Protein AF-A0A392PVP1-F1 (afdb_monomer_lite)

pLDDT: mean 90.66, std 8.95, range [46.28, 98.56]

Radius of gyration: 42.29 Å; chains: 1; bounding box: 82×44×113 Å

Secondary structure (DSSP, 8-state):
-HHHHHHHHHHHHHHHHHHHHHHHHHHHHHHHHHHHHHHHHHHHHHHHHHHHHHHHHHHHHHHHHHHH-TT-SSTT--HHHHHHHHHHHHHHHHHHHHHHHHHHHHHHHHH-TT---TT--TT-EEETTEEEPPP-----

Structure (mmCIF, N/CA/C/O backbone):
data_AF-A0A392PVP1-F1
#
_entry.id   AF-A0A392PVP1-F1
#
loop_
_atom_site.group_PDB
_atom_site.id
_atom_site.type_symbol
_atom_site.label_atom_id
_atom_site.label_alt_id
_atom_site.label_comp_id
_atom_site.label_asym_id
_atom_site.label_entity_id
_atom_site.label_seq_id
_atom_site.pdbx_PDB_ins_code
_atom_site.Cartn_x
_atom_site.Cartn_y
_atom_site.Cartn_z
_atom_site.occupancy
_atom_site.B_iso_or_equiv
_atom_site.auth_seq_id
_atom_site.auth_comp_id
_atom_site.auth_asym_id
_atom_site.auth_atom_id
_atom_site.pdbx_PDB_model_num
ATOM 1 N N . PHE A 1 1 ? 42.008 -24.833 -67.824 1.00 65.56 1 PHE A N 1
ATOM 2 C CA . PHE A 1 1 ? 41.035 -23.789 -68.212 1.00 65.56 1 PHE A CA 1
ATOM 3 C C . PHE A 1 1 ? 39.834 -23.781 -67.264 1.00 65.56 1 PHE A C 1
ATOM 5 O O . PHE A 1 1 ? 39.477 -22.713 -66.784 1.00 65.56 1 PHE A O 1
ATOM 12 N N . ASP A 1 2 ? 39.279 -24.946 -66.905 1.00 81.00 2 ASP A N 1
ATOM 13 C CA . ASP A 1 2 ? 38.103 -25.048 -66.016 1.00 81.00 2 ASP A CA 1
ATOM 14 C C . ASP A 1 2 ? 38.315 -24.521 -64.586 1.00 81.00 2 ASP A C 1
ATOM 16 O O . ASP A 1 2 ? 37.428 -23.877 -64.032 1.00 81.00 2 ASP A O 1
ATOM 20 N N . ASP A 1 3 ? 39.510 -24.701 -64.015 1.00 85.19 3 ASP A N 1
ATOM 21 C CA . ASP A 1 3 ? 39.847 -24.211 -62.668 1.00 85.19 3 ASP A CA 1
ATOM 22 C C . ASP A 1 3 ? 39.744 -22.675 -62.545 1.00 85.19 3 ASP A C 1
ATOM 24 O O . ASP A 1 3 ? 39.123 -22.138 -61.627 1.00 85.19 3 ASP A O 1
ATOM 28 N N . TYR A 1 4 ? 40.249 -21.950 -63.549 1.00 87.12 4 TYR A N 1
ATOM 29 C CA . TYR A 1 4 ? 40.176 -20.487 -63.593 1.00 87.12 4 TYR A CA 1
ATOM 30 C C . TYR A 1 4 ? 38.728 -19.984 -63.694 1.00 87.12 4 TYR A C 1
ATOM 32 O O . TYR A 1 4 ? 38.349 -19.016 -63.035 1.00 87.12 4 TYR A O 1
ATOM 40 N N . LYS A 1 5 ? 37.892 -20.676 -64.477 1.00 88.56 5 LYS A N 1
ATOM 41 C CA . LYS A 1 5 ? 36.470 -20.351 -64.643 1.00 88.56 5 LYS A CA 1
ATOM 42 C C . LYS A 1 5 ? 35.684 -20.563 -63.345 1.00 88.56 5 LYS A C 1
ATOM 44 O O . LYS A 1 5 ? 34.867 -19.715 -62.987 1.00 88.56 5 LYS A O 1
ATOM 49 N N . ASN A 1 6 ? 35.970 -21.643 -62.616 1.00 91.69 6 ASN A N 1
ATOM 50 C CA . ASN A 1 6 ? 35.357 -21.923 -61.315 1.00 91.69 6 ASN A CA 1
ATOM 51 C C . ASN A 1 6 ? 35.779 -20.903 -60.251 1.00 91.69 6 ASN A C 1
ATOM 53 O O . ASN A 1 6 ? 34.930 -20.394 -59.518 1.00 91.69 6 ASN A O 1
ATOM 57 N N . LYS A 1 7 ? 37.066 -20.535 -60.207 1.00 92.81 7 LYS A N 1
ATOM 58 C CA . LYS A 1 7 ? 37.573 -19.498 -59.296 1.00 92.81 7 LYS A CA 1
ATOM 59 C C . LYS A 1 7 ? 36.927 -18.136 -59.559 1.00 92.81 7 LYS A C 1
ATOM 61 O O . LYS A 1 7 ? 36.518 -17.466 -58.614 1.00 92.81 7 LYS A O 1
ATOM 66 N N . TYR A 1 8 ? 36.784 -17.748 -60.826 1.00 93.31 8 TYR A N 1
ATOM 67 C CA . TYR A 1 8 ? 36.116 -16.502 -61.205 1.00 93.31 8 TYR A CA 1
ATOM 68 C C . TYR A 1 8 ? 34.622 -16.501 -60.834 1.00 93.31 8 TYR A C 1
ATOM 70 O O . TYR A 1 8 ? 34.117 -15.514 -60.300 1.00 93.31 8 TYR A O 1
ATOM 78 N N . ALA A 1 9 ? 33.914 -17.615 -61.051 1.00 94.25 9 ALA A N 1
ATOM 79 C CA . ALA A 1 9 ? 32.511 -17.749 -60.653 1.00 94.25 9 ALA A CA 1
ATOM 80 C C . ALA A 1 9 ? 32.326 -17.624 -59.130 1.00 94.25 9 ALA A C 1
ATOM 82 O O . ALA A 1 9 ? 31.405 -16.944 -58.674 1.00 94.25 9 ALA A O 1
ATOM 83 N N . LEU A 1 10 ? 33.229 -18.225 -58.347 1.00 96.00 10 LEU A N 1
ATOM 84 C CA . LEU A 1 10 ? 33.225 -18.118 -56.889 1.00 96.00 10 LEU A CA 1
ATOM 85 C C . LEU A 1 10 ? 33.488 -16.680 -56.419 1.00 96.00 10 LEU A C 1
ATOM 87 O O . LEU A 1 10 ? 32.779 -16.188 -55.547 1.00 96.00 10 LEU A O 1
ATOM 91 N N . GLN A 1 11 ? 34.461 -15.992 -57.026 1.00 95.94 11 GLN A N 1
ATOM 92 C CA . GLN A 1 11 ? 34.749 -14.584 -56.733 1.00 95.94 11 GLN A CA 1
ATOM 93 C C . GLN A 1 11 ? 33.546 -13.685 -57.021 1.00 95.94 11 GLN A C 1
ATOM 95 O O . GLN A 1 11 ? 33.187 -12.860 -56.186 1.00 95.94 11 GLN A O 1
ATOM 100 N N . LYS A 1 12 ? 32.887 -13.872 -58.171 1.00 96.94 12 LYS A N 1
ATOM 101 C CA . LYS A 1 12 ? 31.702 -13.090 -58.535 1.00 96.94 12 LYS A CA 1
ATOM 102 C C . LYS A 1 12 ? 30.559 -13.297 -57.540 1.00 96.94 12 LYS A C 1
ATOM 104 O O . LYS A 1 12 ? 29.951 -12.321 -57.119 1.00 96.94 12 LYS A O 1
ATOM 109 N N . LYS A 1 13 ? 30.304 -14.547 -57.135 1.00 96.88 13 LYS A N 1
ATOM 110 C CA . LYS A 1 13 ? 29.292 -14.861 -56.118 1.00 96.88 13 LYS A CA 1
ATOM 111 C C . LYS A 1 13 ? 29.610 -14.186 -54.781 1.00 96.88 13 LYS A C 1
ATOM 113 O O . LYS A 1 13 ? 28.731 -13.560 -54.206 1.00 96.88 13 LYS A O 1
ATOM 118 N N . LEU A 1 14 ? 30.864 -14.266 -54.328 1.00 97.25 14 LEU A N 1
ATOM 119 C CA . LEU A 1 14 ? 31.293 -13.651 -53.072 1.00 97.25 14 LEU A CA 1
ATOM 120 C C . LEU A 1 14 ? 31.101 -12.128 -53.077 1.00 97.25 14 LEU A C 1
ATOM 122 O O . LEU A 1 14 ? 30.657 -11.580 -52.077 1.00 97.25 14 LEU A O 1
ATOM 126 N N . ILE A 1 15 ? 31.404 -11.457 -54.192 1.00 97.19 15 ILE A N 1
ATOM 127 C CA . ILE A 1 15 ? 31.197 -10.008 -54.332 1.00 97.19 15 ILE A CA 1
ATOM 128 C C . ILE A 1 15 ? 29.707 -9.663 -54.224 1.00 97.19 15 ILE A C 1
ATOM 130 O O . ILE A 1 15 ? 29.346 -8.795 -53.439 1.00 97.19 15 ILE A O 1
ATOM 134 N N . THR A 1 16 ? 28.834 -10.374 -54.941 1.00 97.19 16 THR A N 1
ATOM 135 C CA . THR A 1 16 ? 27.382 -10.124 -54.881 1.00 97.19 16 THR A CA 1
ATOM 136 C C . THR A 1 16 ? 26.798 -10.408 -53.494 1.00 97.19 16 THR A C 1
ATOM 138 O O . THR A 1 16 ? 25.937 -9.666 -53.016 1.00 97.19 16 THR A O 1
ATOM 141 N N . ASP A 1 17 ? 27.269 -11.465 -52.828 1.00 97.44 17 ASP A N 1
ATOM 142 C CA . ASP A 1 17 ? 26.868 -11.779 -51.457 1.00 97.44 17 ASP A CA 1
ATOM 143 C C . ASP A 1 17 ? 27.326 -10.663 -50.499 1.00 97.44 17 ASP A C 1
ATOM 145 O O . ASP A 1 17 ? 26.523 -10.202 -49.689 1.00 97.44 17 ASP A O 1
ATOM 149 N N . LEU A 1 18 ? 28.564 -10.163 -50.639 1.00 97.88 18 LEU A N 1
ATOM 150 C CA . LEU A 1 18 ? 29.087 -9.037 -49.853 1.00 97.88 18 LEU A CA 1
ATOM 151 C C . LEU A 1 18 ? 28.248 -7.768 -50.040 1.00 97.88 18 LEU A C 1
ATOM 153 O O . LEU A 1 18 ? 27.758 -7.233 -49.048 1.00 97.88 18 LEU A O 1
ATOM 157 N N . GLU A 1 19 ? 27.987 -7.351 -51.280 1.00 97.38 19 GLU A N 1
ATOM 158 C CA . GLU A 1 19 ? 27.137 -6.189 -51.596 1.00 97.38 19 GLU A CA 1
ATOM 159 C C . GLU A 1 19 ? 25.729 -6.329 -50.977 1.00 97.38 19 GLU A C 1
ATOM 161 O O . GLU A 1 19 ? 25.160 -5.389 -50.412 1.00 97.38 19 GLU A O 1
ATOM 166 N N . THR A 1 20 ? 25.166 -7.541 -51.014 1.00 97.62 20 THR A N 1
ATOM 167 C CA . THR A 1 20 ? 23.863 -7.840 -50.400 1.00 97.62 20 THR A CA 1
ATOM 168 C C . THR A 1 20 ? 23.919 -7.781 -48.870 1.00 97.62 20 THR A C 1
ATOM 170 O O . THR A 1 20 ? 22.957 -7.367 -48.222 1.00 97.62 20 THR A O 1
ATOM 173 N N . THR A 1 21 ? 25.020 -8.213 -48.251 1.00 96.38 21 THR A N 1
ATOM 174 C CA . THR A 1 21 ? 25.180 -8.097 -46.795 1.00 96.38 21 THR A CA 1
ATOM 175 C C . THR A 1 21 ? 25.433 -6.662 -46.343 1.00 96.38 21 THR A C 1
ATOM 177 O O . THR A 1 21 ? 24.902 -6.269 -45.307 1.00 96.38 21 THR A O 1
ATOM 180 N N . GLU A 1 22 ? 26.169 -5.865 -47.119 1.00 97.56 22 GLU A N 1
ATOM 181 C CA . GLU A 1 22 ? 26.437 -4.453 -46.823 1.00 97.56 22 GLU A CA 1
ATOM 182 C C . GLU A 1 22 ? 25.152 -3.618 -46.854 1.00 97.56 22 GLU A C 1
ATOM 184 O O . GLU A 1 22 ? 24.909 -2.820 -45.950 1.00 97.56 22 GLU A O 1
ATOM 189 N N . THR A 1 23 ? 24.282 -3.855 -47.840 1.00 97.81 23 THR A N 1
ATOM 190 C CA . THR A 1 23 ? 22.968 -3.191 -47.921 1.00 97.81 23 THR A CA 1
ATOM 191 C C . THR A 1 23 ? 22.073 -3.541 -46.730 1.00 97.81 23 THR A C 1
ATOM 193 O O . THR A 1 23 ? 21.557 -2.643 -46.068 1.00 97.81 23 THR A O 1
ATOM 196 N N . LYS A 1 24 ? 21.966 -4.826 -46.368 1.00 97.94 24 LYS A N 1
ATOM 197 C CA . LYS A 1 24 ? 21.217 -5.254 -45.170 1.00 97.94 24 LYS A CA 1
ATOM 198 C C . LYS A 1 24 ? 21.792 -4.679 -43.876 1.00 97.94 24 LYS A C 1
ATOM 200 O O . LYS A 1 24 ? 21.038 -4.356 -42.962 1.00 97.94 24 LYS A O 1
ATOM 205 N N . LEU A 1 25 ? 23.117 -4.564 -43.779 1.00 98.12 25 LEU A N 1
ATOM 206 C CA . LEU A 1 25 ? 23.769 -3.974 -42.613 1.00 98.12 25 LEU A CA 1
ATOM 207 C C . LEU A 1 25 ? 23.410 -2.490 -42.474 1.00 98.12 25 LEU A C 1
ATOM 209 O O . LEU A 1 25 ? 23.137 -2.043 -41.362 1.00 98.12 25 LEU A O 1
ATOM 213 N N . ALA A 1 26 ? 23.362 -1.747 -43.582 1.00 98.06 26 ALA A N 1
ATOM 214 C CA . ALA A 1 26 ? 22.949 -0.346 -43.577 1.00 98.06 26 ALA A CA 1
ATOM 215 C C . ALA A 1 26 ? 21.502 -0.169 -43.080 1.00 98.06 26 ALA A C 1
ATOM 217 O O . ALA A 1 26 ? 21.246 0.712 -42.255 1.00 98.06 26 ALA A O 1
ATOM 218 N N . ASP A 1 27 ? 20.582 -1.038 -43.509 1.00 98.00 27 ASP A N 1
ATOM 219 C CA . ASP A 1 27 ? 19.186 -1.017 -43.054 1.00 98.00 27 ASP A CA 1
ATOM 220 C C . ASP A 1 27 ? 19.076 -1.298 -41.546 1.00 98.00 27 ASP A C 1
ATOM 222 O O . ASP A 1 27 ? 18.462 -0.526 -40.809 1.00 98.00 27 ASP A O 1
ATOM 226 N N . VAL A 1 28 ? 19.751 -2.343 -41.051 1.00 98.31 28 VAL A N 1
ATOM 227 C CA . VAL A 1 28 ? 19.745 -2.694 -39.617 1.00 98.31 28 VAL A CA 1
ATOM 228 C C . VAL A 1 28 ? 20.362 -1.588 -38.755 1.00 98.31 28 VAL A C 1
ATOM 230 O O . VAL A 1 28 ? 19.883 -1.322 -37.652 1.00 98.31 28 VAL A O 1
ATOM 233 N N . VAL A 1 29 ? 21.414 -0.919 -39.238 1.00 98.31 29 VAL A N 1
ATOM 234 C CA . VAL A 1 29 ? 22.024 0.224 -38.538 1.00 98.31 29 VAL A CA 1
ATOM 235 C C . VAL A 1 29 ? 21.032 1.381 -38.421 1.00 98.31 29 VAL A C 1
ATOM 237 O O . VAL A 1 29 ? 20.892 1.950 -37.338 1.00 98.31 29 VAL A O 1
ATOM 240 N N . LYS A 1 30 ? 20.299 1.686 -39.494 1.00 98.06 30 LYS A N 1
ATOM 241 C CA . LYS A 1 30 ? 19.278 2.738 -39.491 1.00 98.06 30 LYS A CA 1
ATOM 242 C C . LYS A 1 30 ? 18.141 2.431 -38.513 1.00 98.06 30 LYS A C 1
ATOM 244 O O . LYS A 1 30 ? 17.739 3.311 -37.752 1.00 98.06 30 LYS A O 1
ATOM 249 N N . ASP A 1 31 ? 17.659 1.191 -38.496 1.00 98.06 31 ASP A N 1
ATOM 250 C CA . ASP A 1 31 ? 16.594 0.762 -37.583 1.00 98.06 31 ASP A CA 1
ATOM 251 C C . ASP A 1 31 ? 17.049 0.796 -36.120 1.00 98.06 31 ASP A C 1
ATOM 253 O O . ASP A 1 31 ? 16.318 1.275 -35.248 1.00 98.06 31 ASP A O 1
ATOM 257 N N . ARG A 1 32 ? 18.283 0.355 -35.840 1.00 98.25 32 ARG A N 1
ATOM 258 C CA . ARG A 1 32 ? 18.893 0.455 -34.507 1.00 98.25 32 ARG A CA 1
ATOM 259 C C . ARG A 1 32 ? 18.940 1.905 -34.030 1.00 98.25 32 ARG A C 1
ATOM 261 O O . ARG A 1 32 ? 18.591 2.175 -32.883 1.00 98.25 32 ARG A O 1
ATOM 268 N N . ASP A 1 33 ? 19.365 2.826 -34.889 1.00 98.44 33 ASP A N 1
ATOM 269 C CA . ASP A 1 33 ? 19.495 4.238 -34.524 1.00 98.44 33 ASP A CA 1
ATOM 270 C C . ASP A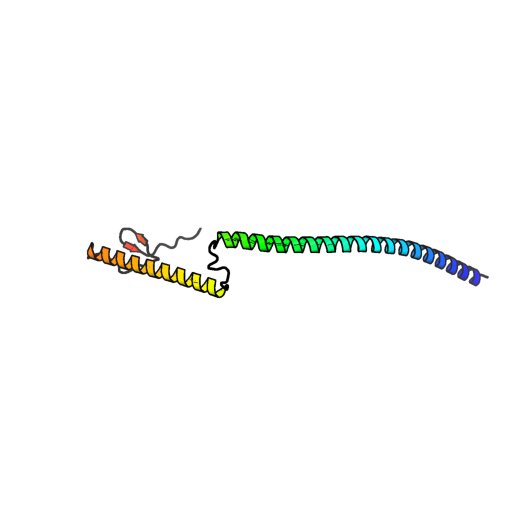 1 33 ? 18.121 4.879 -34.266 1.00 98.44 33 ASP A C 1
ATOM 272 O O . ASP A 1 33 ? 17.959 5.611 -33.289 1.00 98.44 33 ASP A O 1
ATOM 276 N N . ALA A 1 34 ? 17.101 4.530 -35.058 1.00 98.25 34 ALA A N 1
ATOM 277 C CA . ALA A 1 34 ? 15.721 4.952 -34.811 1.00 98.25 34 ALA A CA 1
ATOM 278 C C . ALA A 1 34 ? 15.162 4.398 -33.485 1.00 98.25 34 ALA A C 1
ATOM 280 O O . ALA A 1 34 ? 14.514 5.125 -32.727 1.00 98.25 34 ALA A O 1
ATOM 281 N N . LEU A 1 35 ? 15.436 3.127 -33.168 1.00 98.56 35 LEU A N 1
ATOM 282 C CA . LEU A 1 35 ? 15.030 2.518 -31.899 1.00 98.56 35 LEU A CA 1
ATOM 283 C C . LEU A 1 35 ? 15.731 3.160 -30.701 1.00 98.56 35 LEU A C 1
ATOM 285 O O . LEU A 1 35 ? 15.080 3.397 -29.686 1.00 98.56 35 LEU A O 1
ATOM 289 N N . LEU A 1 36 ? 17.018 3.493 -30.817 1.00 98.38 36 LEU A N 1
ATOM 290 C CA . LEU A 1 36 ? 17.759 4.178 -29.756 1.00 98.38 36 LEU A CA 1
ATOM 291 C C . LEU A 1 36 ? 17.155 5.542 -29.411 1.00 98.38 36 LEU A C 1
ATOM 293 O O . LEU A 1 36 ? 17.092 5.893 -28.234 1.00 98.38 36 LEU A O 1
ATOM 297 N N . VAL A 1 37 ? 16.682 6.296 -30.407 1.00 98.44 37 VAL A N 1
ATOM 298 C CA . VAL A 1 37 ? 15.965 7.559 -30.163 1.00 98.44 37 VAL A CA 1
ATOM 299 C C . VAL A 1 37 ? 14.675 7.299 -29.384 1.00 98.44 37 VAL A C 1
ATOM 301 O O . VAL A 1 37 ? 14.441 7.927 -28.356 1.00 98.44 37 VAL A O 1
ATOM 304 N N . ARG A 1 38 ? 13.875 6.315 -29.811 1.00 98.25 38 ARG A N 1
ATOM 305 C CA . ARG A 1 38 ? 12.607 5.984 -29.147 1.00 98.25 38 ARG A CA 1
ATOM 306 C C . ARG A 1 38 ? 12.794 5.483 -27.714 1.00 98.25 38 ARG A C 1
ATOM 308 O O . ARG A 1 38 ? 11.967 5.788 -26.861 1.00 98.25 38 ARG A O 1
ATOM 315 N N . VAL A 1 39 ? 13.852 4.716 -27.447 1.00 98.38 39 VAL A N 1
ATOM 316 C CA . VAL A 1 39 ? 14.188 4.261 -26.089 1.00 98.38 39 VAL A CA 1
ATOM 317 C C . VAL A 1 39 ? 14.458 5.461 -25.186 1.00 98.38 39 VAL A C 1
ATOM 319 O O . VAL A 1 39 ? 13.834 5.552 -24.136 1.00 98.38 39 VAL A O 1
ATOM 322 N N . LYS A 1 40 ? 15.270 6.428 -25.630 1.00 98.06 40 LYS A N 1
ATOM 323 C CA . LYS A 1 40 ? 15.543 7.648 -24.854 1.00 98.06 40 LYS A CA 1
ATOM 324 C C . LYS A 1 40 ? 14.279 8.463 -24.574 1.00 98.06 40 LYS A C 1
ATOM 326 O O . LYS A 1 40 ? 14.046 8.864 -23.441 1.00 98.06 40 LYS A O 1
ATOM 331 N N . GLU A 1 41 ? 13.419 8.650 -25.577 1.00 98.25 41 GLU A N 1
ATOM 332 C CA . GLU A 1 41 ? 12.136 9.347 -25.392 1.00 98.25 41 GLU A CA 1
ATOM 333 C C . GLU A 1 41 ? 11.216 8.638 -24.383 1.00 98.25 41 GLU A C 1
ATOM 335 O O . GLU A 1 41 ? 10.455 9.282 -23.658 1.00 98.25 41 GLU A O 1
ATOM 340 N N . LEU A 1 42 ? 11.233 7.302 -24.357 1.00 98.44 42 LEU A N 1
ATOM 341 C CA . LEU A 1 42 ? 10.459 6.518 -23.396 1.00 98.44 42 LEU A CA 1
ATOM 342 C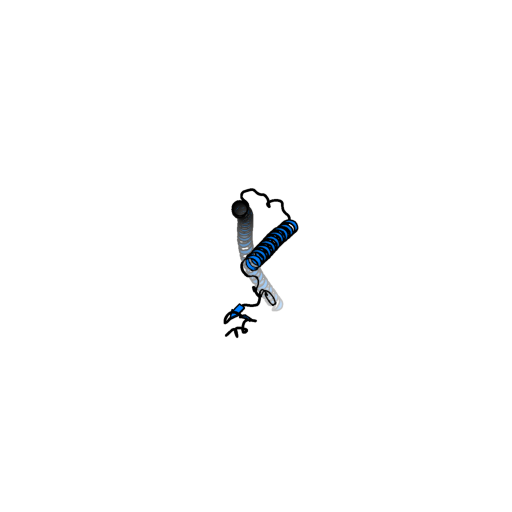 C . LEU A 1 42 ? 11.055 6.598 -21.991 1.00 98.44 42 LEU A C 1
ATOM 344 O O . LEU A 1 42 ? 10.294 6.754 -21.041 1.00 98.44 42 LEU A O 1
ATOM 348 N N . GLU A 1 43 ? 12.379 6.537 -21.859 1.00 98.25 43 GLU A N 1
ATOM 349 C CA . GLU A 1 43 ? 13.082 6.713 -20.583 1.00 98.25 43 GLU A CA 1
ATOM 350 C C . GLU A 1 43 ? 12.764 8.080 -19.958 1.00 98.25 43 GLU A C 1
ATOM 352 O O . GLU A 1 43 ? 12.409 8.153 -18.781 1.00 98.25 43 GLU A O 1
ATOM 357 N N . GLU A 1 44 ? 12.776 9.156 -20.753 1.00 98.19 44 GLU A N 1
ATOM 358 C CA . GLU A 1 44 ? 12.389 10.499 -20.299 1.00 98.19 44 GLU A CA 1
ATOM 359 C C . GLU A 1 44 ? 10.924 10.559 -19.836 1.00 98.19 44 GLU A C 1
ATOM 361 O O . GLU A 1 44 ? 10.617 11.144 -18.793 1.00 98.19 44 GLU A O 1
ATOM 366 N N . LYS A 1 45 ? 10.003 9.923 -20.573 1.00 98.12 45 LYS A N 1
ATOM 367 C CA . LYS A 1 45 ? 8.583 9.859 -20.184 1.00 98.12 45 LYS A CA 1
ATOM 368 C C . LYS A 1 45 ? 8.369 9.070 -18.900 1.00 98.12 45 LYS A C 1
ATOM 370 O O . LYS A 1 45 ? 7.575 9.507 -18.070 1.00 98.12 45 LYS A O 1
ATOM 375 N N . ILE A 1 46 ? 9.044 7.932 -18.746 1.00 97.88 46 ILE A N 1
ATOM 376 C CA . ILE A 1 46 ? 8.969 7.104 -17.537 1.00 97.88 46 ILE A CA 1
ATOM 377 C C . ILE A 1 46 ? 9.443 7.921 -16.338 1.00 97.88 46 ILE A C 1
ATOM 379 O O . ILE A 1 46 ? 8.690 8.054 -15.379 1.00 97.88 46 ILE A O 1
ATOM 383 N N . SER A 1 47 ? 10.609 8.565 -16.441 1.00 97.25 47 SER A N 1
ATOM 384 C CA . SER A 1 47 ? 11.136 9.436 -15.385 1.00 97.25 47 SER A CA 1
ATOM 385 C C . SER A 1 47 ? 10.136 10.535 -14.992 1.00 97.25 47 SER A C 1
ATOM 387 O O . SER A 1 47 ? 9.775 10.680 -13.823 1.00 97.25 47 SER A O 1
ATOM 389 N N . GLY A 1 48 ? 9.570 11.246 -15.975 1.00 97.62 48 GLY A N 1
ATOM 390 C CA . GLY A 1 48 ? 8.575 12.288 -15.705 1.00 97.62 48 GLY A CA 1
ATOM 391 C C . GLY A 1 48 ? 7.258 11.763 -15.113 1.00 97.62 48 GLY A C 1
ATOM 392 O O . GLY A 1 48 ? 6.583 12.477 -14.370 1.00 97.62 48 GLY A O 1
ATOM 393 N N . MET A 1 49 ? 6.858 10.528 -15.429 1.00 96.69 49 MET A N 1
ATOM 394 C CA . MET A 1 49 ? 5.693 9.887 -14.810 1.00 96.69 49 MET A CA 1
ATOM 395 C C . MET A 1 49 ? 5.978 9.456 -13.370 1.00 96.69 49 MET A C 1
ATOM 397 O O . MET A 1 49 ? 5.120 9.651 -12.512 1.00 96.69 49 MET A O 1
ATOM 401 N N . GLU A 1 50 ? 7.164 8.921 -13.090 1.00 96.19 50 GLU A N 1
ATOM 402 C CA . GLU A 1 50 ? 7.584 8.543 -11.738 1.00 96.19 50 GLU A CA 1
ATOM 403 C C . GLU A 1 50 ? 7.631 9.752 -10.796 1.00 96.19 50 GLU A C 1
ATOM 405 O O . GLU A 1 50 ? 7.161 9.669 -9.662 1.00 96.19 50 GLU A O 1
ATOM 410 N N . GLU A 1 51 ? 8.134 10.898 -11.260 1.00 95.75 51 GLU A N 1
ATOM 411 C CA . GLU A 1 51 ? 8.126 12.143 -10.479 1.00 95.75 51 GLU A CA 1
ATOM 412 C C . GLU A 1 51 ? 6.704 12.623 -10.166 1.00 95.75 51 GLU A C 1
ATOM 414 O O . GLU A 1 51 ? 6.394 12.966 -9.021 1.00 95.75 51 GLU A O 1
ATOM 419 N N . LYS A 1 52 ? 5.808 12.601 -11.162 1.00 95.44 52 LYS A N 1
ATOM 420 C CA . LYS A 1 52 ? 4.396 12.963 -10.961 1.00 95.44 52 LYS A CA 1
ATOM 421 C C . LYS A 1 52 ? 3.703 12.024 -9.985 1.00 95.44 52 LYS A C 1
ATOM 423 O O . LYS A 1 52 ? 2.922 12.494 -9.163 1.00 95.44 52 LYS A O 1
ATOM 428 N N . LEU A 1 53 ? 3.990 10.725 -10.064 1.00 93.50 53 LEU A N 1
ATOM 429 C CA . LEU A 1 53 ? 3.422 9.735 -9.157 1.00 93.50 53 LEU A CA 1
ATOM 430 C C . LEU A 1 53 ? 3.861 10.003 -7.715 1.00 93.50 53 LEU A C 1
ATOM 432 O O . LEU A 1 53 ? 3.004 10.105 -6.845 1.00 93.50 53 LEU A O 1
ATOM 436 N N . LYS A 1 54 ? 5.161 10.225 -7.483 1.00 91.31 54 LYS A N 1
ATOM 437 C CA . LYS A 1 54 ? 5.692 10.588 -6.158 1.00 91.31 54 LYS A CA 1
ATOM 438 C C . LYS A 1 54 ? 5.037 11.858 -5.611 1.00 91.31 54 LYS A C 1
ATOM 440 O O . LYS A 1 54 ? 4.639 11.902 -4.453 1.00 91.31 54 LYS A O 1
ATOM 445 N N . SER A 1 55 ? 4.882 12.890 -6.443 1.00 88.31 55 SER A N 1
ATOM 446 C CA . SER A 1 55 ? 4.222 14.137 -6.035 1.00 88.31 55 SER A CA 1
ATOM 447 C C . SER A 1 55 ? 2.742 13.939 -5.697 1.00 88.31 55 SER A C 1
ATOM 449 O O . SER A 1 55 ? 2.242 14.556 -4.755 1.00 88.31 55 SER A O 1
ATOM 451 N N . ALA A 1 56 ? 2.027 13.124 -6.474 1.00 88.00 56 ALA A N 1
ATOM 452 C CA . ALA A 1 56 ? 0.616 12.837 -6.245 1.00 88.00 56 ALA A CA 1
ATOM 453 C C . ALA A 1 56 ? 0.414 12.002 -4.975 1.00 88.00 56 ALA A C 1
ATOM 455 O O . ALA A 1 56 ? -0.455 12.332 -4.176 1.00 88.00 56 ALA A O 1
ATOM 456 N N . GLU A 1 57 ? 1.248 10.984 -4.753 1.00 85.00 57 GLU A N 1
ATOM 457 C CA . GLU A 1 57 ? 1.235 10.154 -3.545 1.00 85.00 57 GLU A CA 1
ATOM 458 C C . GLU A 1 57 ? 1.437 11.003 -2.283 1.00 85.00 57 GLU A C 1
ATOM 460 O O . GLU A 1 57 ? 0.613 10.955 -1.374 1.00 85.00 57 GLU A O 1
ATOM 465 N N . VAL A 1 58 ? 2.457 11.867 -2.266 1.00 81.06 58 VAL A N 1
ATOM 466 C CA . VAL A 1 58 ? 2.719 12.778 -1.136 1.00 81.06 58 VAL A CA 1
ATOM 467 C C . VAL A 1 58 ? 1.546 13.734 -0.887 1.00 81.06 58 VAL A C 1
ATOM 469 O O . VAL A 1 58 ? 1.218 14.032 0.261 1.00 81.06 58 VAL A O 1
ATOM 472 N N . THR A 1 59 ? 0.891 14.205 -1.952 1.00 81.25 59 THR A N 1
ATOM 473 C CA . THR A 1 59 ?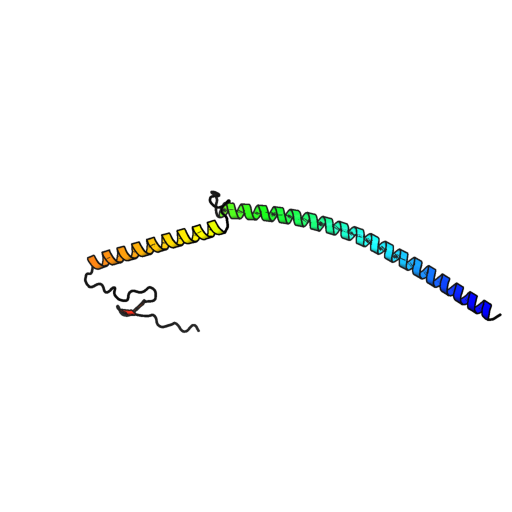 -0.251 15.125 -1.841 1.00 81.25 59 THR A CA 1
ATOM 474 C C . THR A 1 59 ? -1.487 14.417 -1.284 1.00 81.25 59 THR A C 1
ATOM 476 O O . THR A 1 59 ? -2.106 14.927 -0.355 1.00 81.25 59 THR A O 1
ATOM 479 N N . LEU A 1 60 ? -1.820 13.232 -1.809 1.00 80.50 60 LEU A N 1
ATOM 480 C CA . LEU A 1 60 ? -2.973 12.441 -1.372 1.00 80.50 60 LEU A CA 1
ATOM 481 C C . LEU A 1 60 ? -2.837 11.996 0.084 1.00 80.50 60 LEU A C 1
ATOM 483 O O . LEU A 1 60 ? -3.779 12.167 0.853 1.00 80.50 60 LEU A O 1
ATOM 487 N N . ILE A 1 61 ? -1.658 11.499 0.477 1.00 77.12 61 ILE A N 1
ATOM 488 C CA . ILE A 1 61 ? -1.387 11.121 1.870 1.00 77.12 61 ILE A CA 1
ATOM 489 C C . ILE A 1 61 ? -1.588 12.333 2.785 1.00 77.12 61 ILE A C 1
ATOM 491 O O . ILE A 1 61 ? -2.295 12.232 3.782 1.00 77.12 61 ILE A O 1
ATOM 495 N N . GLY A 1 62 ? -1.054 13.502 2.415 1.00 81.62 62 GLY A N 1
ATOM 496 C CA . GLY A 1 62 ? -1.217 14.719 3.211 1.00 81.62 62 GLY A CA 1
ATOM 497 C C . GLY A 1 62 ? -2.664 15.223 3.308 1.00 81.62 62 GLY A C 1
ATOM 498 O O . GLY A 1 62 ? -3.039 15.807 4.324 1.00 81.62 62 GLY A O 1
ATOM 499 N N . GLU A 1 63 ? -3.492 15.036 2.277 1.00 85.75 63 GLU A N 1
ATOM 500 C CA . GLU A 1 63 ? -4.916 15.400 2.313 1.00 85.75 63 GLU A CA 1
ATOM 501 C C . GLU A 1 63 ? -5.746 14.431 3.164 1.00 85.75 63 GLU A C 1
ATOM 503 O O . GLU A 1 63 ? -6.563 14.877 3.977 1.00 85.75 63 GLU A O 1
ATOM 508 N N . GLU A 1 64 ? -5.531 13.122 3.012 1.00 85.75 64 GLU A N 1
ATOM 509 C CA . GLU A 1 64 ? -6.209 12.112 3.830 1.00 85.75 64 GLU A CA 1
ATOM 510 C C . GLU A 1 64 ? -5.809 12.219 5.304 1.00 85.75 64 GLU A C 1
ATOM 512 O O . GLU A 1 64 ? -6.684 12.187 6.173 1.00 85.75 64 GLU A O 1
ATOM 517 N N . GLU A 1 65 ? -4.524 12.437 5.591 1.00 85.62 65 GLU A N 1
ATOM 518 C CA . GLU A 1 65 ? -4.020 12.638 6.949 1.00 85.62 65 GLU A CA 1
ATOM 519 C C . GLU A 1 65 ? -4.655 13.872 7.598 1.00 85.62 65 GLU A C 1
ATOM 521 O O . GLU A 1 65 ? -5.208 13.769 8.689 1.00 85.62 65 GLU A O 1
ATOM 526 N N . LYS A 1 66 ? -4.708 15.015 6.899 1.00 88.38 66 LYS A N 1
ATOM 527 C CA . LYS A 1 66 ? -5.380 16.229 7.405 1.00 88.38 66 LYS A CA 1
ATOM 528 C C . LYS A 1 66 ? -6.868 16.033 7.683 1.00 88.38 66 LYS A C 1
ATOM 530 O O . LYS A 1 66 ? -7.426 16.739 8.520 1.00 88.38 66 LYS A O 1
ATOM 535 N N . LYS A 1 67 ? -7.540 15.135 6.959 1.00 91.19 67 LYS A N 1
ATOM 536 C CA . LYS A 1 67 ? -8.953 14.816 7.198 1.00 91.19 67 LYS A CA 1
ATOM 537 C C . LYS A 1 67 ? -9.124 13.900 8.410 1.00 91.19 67 LYS A C 1
ATOM 539 O O . LYS A 1 67 ? -10.065 14.098 9.176 1.00 91.19 67 LYS A O 1
ATOM 544 N N . ALA A 1 68 ? -8.264 12.894 8.550 1.00 88.56 68 ALA A N 1
ATOM 545 C CA . ALA A 1 68 ? -8.323 11.921 9.638 1.00 88.56 68 ALA A CA 1
ATOM 546 C C . ALA A 1 68 ? -7.831 12.505 10.973 1.00 88.56 68 ALA A C 1
ATOM 548 O O . ALA A 1 68 ? -8.406 12.214 12.020 1.00 88.56 68 ALA A O 1
ATOM 549 N N . ASP A 1 69 ? -6.815 13.364 10.926 1.00 91.19 69 ASP A N 1
ATOM 550 C CA . ASP A 1 69 ? -6.213 14.032 12.073 1.00 91.19 69 ASP A CA 1
ATOM 551 C C . ASP A 1 69 ? -5.892 15.505 11.750 1.00 91.19 69 ASP A C 1
ATOM 553 O O . ASP A 1 69 ? -4.742 15.876 11.503 1.00 91.19 69 ASP A O 1
ATOM 557 N N . PRO A 1 70 ? -6.907 16.390 11.776 1.00 91.62 70 PRO A N 1
ATOM 558 C CA . PRO A 1 70 ? -6.722 17.817 11.501 1.00 91.62 70 PRO A CA 1
ATOM 559 C C . PRO A 1 70 ? -5.732 18.511 12.445 1.00 91.62 70 PRO A C 1
ATOM 561 O O . PRO A 1 70 ? -5.184 19.562 12.118 1.00 91.62 70 PRO A O 1
ATOM 564 N N . THR A 1 71 ? -5.545 17.948 13.638 1.00 92.12 71 THR A N 1
ATOM 565 C CA . THR A 1 71 ? -4.664 18.450 14.695 1.00 92.12 71 THR A CA 1
ATOM 566 C C . THR A 1 71 ? -3.238 17.910 14.618 1.00 92.12 71 THR A C 1
ATOM 568 O O . THR A 1 71 ? -2.374 18.446 15.309 1.00 92.12 71 THR A O 1
ATOM 571 N N . GLY A 1 72 ? -2.982 16.884 13.801 1.00 90.31 72 GLY A N 1
ATOM 572 C CA . GLY A 1 72 ? -1.671 16.244 13.663 1.00 90.31 72 GLY A CA 1
ATOM 573 C C . GLY A 1 72 ? -1.162 15.567 14.941 1.00 90.31 72 GLY A C 1
ATOM 574 O O . GLY A 1 72 ? 0.043 15.465 15.151 1.00 90.31 72 GLY A O 1
ATOM 575 N N . VAL A 1 73 ? -2.060 15.129 15.829 1.00 91.06 73 VAL A N 1
ATOM 576 C CA . VAL A 1 73 ? -1.718 14.418 17.077 1.00 91.06 73 VAL A CA 1
ATOM 577 C C . VAL A 1 73 ? -0.977 13.100 16.810 1.00 91.06 73 VAL A C 1
ATOM 579 O O . VAL A 1 73 ? -0.233 12.615 17.665 1.00 91.06 73 VAL A O 1
ATOM 582 N N . TYR A 1 74 ? -1.194 12.509 15.640 1.00 89.81 74 TYR A N 1
ATOM 583 C CA . TYR A 1 74 ? -0.730 11.188 15.240 1.00 89.81 74 TYR A CA 1
ATOM 584 C C . TYR A 1 74 ? 0.299 11.214 14.107 1.00 89.81 74 TYR A C 1
ATOM 586 O O . TYR A 1 74 ? 0.840 10.160 13.783 1.00 89.81 74 TYR A O 1
ATOM 594 N N . THR A 1 75 ? 0.613 12.387 13.547 1.00 88.88 75 THR A N 1
ATOM 595 C CA . THR A 1 75 ? 1.534 12.554 12.407 1.00 88.88 75 THR A CA 1
ATOM 596 C C . THR A 1 75 ? 2.921 11.957 12.655 1.00 88.88 75 THR A C 1
ATOM 598 O O . THR A 1 75 ? 3.533 11.390 11.754 1.00 88.88 75 THR A O 1
ATOM 601 N N . GLU A 1 76 ? 3.419 12.036 13.890 1.00 89.31 76 GLU A N 1
ATOM 602 C CA . GLU A 1 76 ? 4.737 11.506 14.268 1.00 89.31 76 GLU A CA 1
ATOM 603 C C . GLU A 1 76 ? 4.665 10.140 14.967 1.00 89.31 76 GLU A C 1
ATOM 605 O O . GLU A 1 76 ? 5.696 9.574 15.332 1.00 89.31 76 GLU A O 1
ATOM 610 N N . CYS A 1 77 ? 3.464 9.589 15.169 1.00 91.38 77 CYS A N 1
ATOM 611 C CA . CYS A 1 77 ? 3.322 8.299 15.829 1.00 91.38 77 CYS A CA 1
ATOM 612 C C . CYS A 1 77 ? 3.805 7.168 14.915 1.00 91.38 77 CYS A C 1
ATOM 614 O O . CYS A 1 77 ? 3.349 6.984 13.786 1.00 91.38 77 CYS A O 1
ATOM 616 N N . SER A 1 78 ? 4.681 6.327 15.449 1.00 93.94 78 SER A N 1
ATOM 617 C CA . SER A 1 78 ? 5.015 5.045 14.846 1.00 93.94 78 SER A CA 1
ATOM 618 C C . SER A 1 78 ? 3.784 4.135 14.763 1.00 93.94 78 SER A C 1
ATOM 620 O O . SER A 1 78 ? 2.853 4.215 15.569 1.00 93.94 78 SER A O 1
ATOM 622 N N . ARG A 1 79 ? 3.808 3.174 13.829 1.00 94.00 79 ARG A N 1
ATOM 623 C CA . ARG A 1 79 ? 2.750 2.156 13.706 1.00 94.00 79 ARG A CA 1
ATOM 624 C C . ARG A 1 79 ? 2.484 1.437 15.032 1.00 94.00 79 ARG A C 1
ATOM 626 O O . ARG A 1 79 ? 1.337 1.153 15.354 1.00 94.00 79 ARG A O 1
ATOM 633 N N . THR A 1 80 ? 3.534 1.134 15.790 1.00 97.00 80 THR A N 1
ATOM 634 C CA . THR A 1 80 ? 3.426 0.489 17.102 1.00 97.00 80 THR A CA 1
ATOM 635 C C . THR A 1 80 ? 2.731 1.375 18.128 1.00 97.00 80 THR A C 1
ATOM 637 O O . THR A 1 80 ? 1.864 0.882 18.837 1.00 97.00 80 THR A O 1
ATOM 640 N N . GLU A 1 81 ? 3.042 2.672 18.177 1.00 96.19 81 GLU A N 1
ATOM 641 C CA . GLU A 1 81 ? 2.372 3.613 19.086 1.00 96.19 81 GLU A CA 1
ATOM 642 C C . GLU A 1 81 ? 0.894 3.784 18.734 1.00 96.19 81 GLU A C 1
ATOM 644 O O . GLU A 1 81 ? 0.056 3.804 19.632 1.00 96.19 81 GLU A O 1
ATOM 649 N N . LEU A 1 82 ? 0.558 3.849 17.441 1.00 94.50 82 LEU A N 1
ATOM 650 C CA . LEU A 1 82 ? -0.836 3.903 16.994 1.00 94.50 82 LEU A CA 1
ATOM 651 C C . LEU A 1 82 ? -1.615 2.658 17.419 1.00 94.50 82 LEU A C 1
ATOM 653 O O . LEU A 1 82 ? -2.711 2.778 17.958 1.00 94.50 82 LEU A O 1
ATOM 657 N N . ILE A 1 83 ? -1.036 1.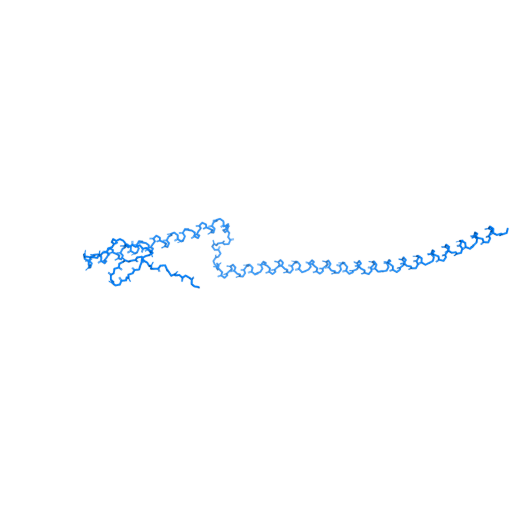471 17.221 1.00 95.94 83 ILE A N 1
ATOM 658 C CA . ILE A 1 83 ? -1.648 0.207 17.644 1.00 95.94 83 ILE A CA 1
ATOM 659 C C . ILE A 1 83 ? -1.874 0.204 19.159 1.00 95.94 83 ILE A C 1
ATOM 661 O O . ILE A 1 83 ? -2.968 -0.129 19.606 1.00 95.94 83 ILE A O 1
ATOM 665 N N . THR A 1 84 ? -0.877 0.616 19.944 1.00 96.81 84 THR A N 1
ATOM 666 C CA . THR A 1 84 ? -1.010 0.712 21.403 1.00 96.81 84 THR A CA 1
ATOM 667 C C . THR A 1 84 ? -2.153 1.644 21.799 1.00 96.81 84 THR A C 1
ATOM 669 O O . THR A 1 84 ? -3.010 1.242 22.581 1.00 96.81 84 THR A O 1
ATOM 672 N N . LYS A 1 85 ? -2.232 2.845 21.213 1.00 94.69 85 LYS A N 1
ATOM 673 C CA . LYS A 1 85 ? -3.310 3.801 21.508 1.00 94.69 85 LYS A CA 1
ATOM 674 C C . LYS A 1 85 ? -4.700 3.263 21.158 1.00 94.69 85 LYS A C 1
ATOM 676 O O . LYS A 1 85 ? -5.645 3.521 21.897 1.00 94.69 85 LYS A O 1
ATOM 681 N N . VAL A 1 86 ? -4.842 2.514 20.060 1.00 95.44 86 VAL A N 1
ATOM 682 C CA . VAL A 1 86 ? -6.117 1.860 19.711 1.00 95.44 86 VAL A CA 1
ATOM 683 C C . VAL A 1 86 ? -6.534 0.890 20.815 1.00 95.44 86 VAL A C 1
ATOM 685 O O . VAL A 1 86 ? -7.646 1.005 21.323 1.00 95.44 86 VAL A O 1
ATOM 688 N N . PHE A 1 87 ? -5.630 0.010 21.253 1.00 96.31 87 PHE A N 1
ATOM 689 C CA . PHE A 1 87 ? -5.923 -0.934 22.335 1.00 96.31 87 PHE A CA 1
ATOM 690 C C . PHE A 1 87 ? -6.230 -0.242 23.669 1.00 96.31 87 PHE A C 1
ATOM 692 O O . PHE A 1 87 ? -7.105 -0.696 24.405 1.00 96.31 87 PHE A O 1
ATOM 699 N N . GLU A 1 88 ? -5.545 0.858 23.988 1.00 96.38 88 GLU A N 1
ATOM 700 C CA . GLU A 1 88 ? -5.826 1.656 25.187 1.00 96.38 88 GLU A CA 1
ATOM 701 C C . GLU A 1 88 ? -7.245 2.240 25.161 1.00 96.38 88 GLU A C 1
ATOM 703 O O . GLU A 1 88 ? -7.981 2.129 26.144 1.00 96.38 88 GLU A O 1
ATOM 708 N N . VAL A 1 89 ? -7.653 2.831 24.032 1.00 95.88 89 VAL A N 1
ATOM 709 C CA . VAL A 1 89 ? -8.999 3.397 23.867 1.00 95.88 89 VAL A CA 1
ATOM 710 C C . VAL A 1 89 ? -10.063 2.301 23.907 1.00 95.88 89 VAL A C 1
ATOM 712 O O . VAL A 1 89 ? -11.047 2.445 24.631 1.00 95.88 89 VAL A O 1
ATOM 715 N N . GLU A 1 90 ? -9.868 1.197 23.182 1.00 96.38 90 GLU A N 1
ATOM 716 C CA . GLU A 1 90 ? -10.791 0.055 23.185 1.00 96.38 90 GLU A CA 1
ATOM 717 C C . GLU A 1 90 ? -10.964 -0.528 24.593 1.00 96.38 90 GLU A C 1
ATOM 719 O O . GLU A 1 90 ? -12.093 -0.729 25.048 1.00 96.38 90 GLU A O 1
ATOM 724 N N . GLY A 1 91 ? -9.858 -0.731 25.314 1.00 96.44 91 GLY A N 1
ATOM 725 C CA . GLY A 1 91 ? -9.874 -1.220 26.691 1.00 96.44 91 GLY A CA 1
ATOM 726 C C . GLY A 1 91 ? -10.602 -0.270 27.641 1.00 96.44 91 GLY A C 1
ATOM 727 O O . GLY A 1 91 ? -11.448 -0.708 28.419 1.00 96.44 91 GLY A O 1
ATOM 728 N N . SER A 1 92 ? -10.340 1.037 27.536 1.00 96.56 92 SER A N 1
ATOM 729 C CA . SER A 1 92 ? -10.998 2.049 28.370 1.00 96.56 92 SER A CA 1
ATOM 730 C C . SER A 1 92 ? -12.509 2.107 28.131 1.00 96.56 92 SER A C 1
ATOM 732 O O . SER A 1 92 ? -13.286 2.166 29.088 1.00 96.56 92 SER A O 1
ATOM 734 N N . VAL A 1 93 ? -12.948 2.046 26.869 1.00 96.94 93 VAL A N 1
ATOM 735 C CA . VAL A 1 93 ? -14.377 2.028 26.523 1.00 96.94 93 VAL A CA 1
ATOM 736 C C . VAL A 1 93 ? -15.049 0.755 27.042 1.00 96.94 93 VAL A C 1
ATOM 738 O O . VAL A 1 93 ? -16.144 0.836 27.603 1.00 96.94 93 VAL A O 1
ATOM 741 N N . LEU A 1 94 ? -14.396 -0.403 26.913 1.00 95.88 94 LEU A N 1
ATOM 742 C CA . LEU A 1 94 ? -14.909 -1.675 27.423 1.00 95.88 94 LEU A CA 1
ATOM 743 C C . LEU A 1 94 ? -15.058 -1.663 28.952 1.00 95.88 94 LEU A C 1
ATOM 745 O O . LEU A 1 94 ? -16.100 -2.058 29.479 1.00 95.88 94 LEU A O 1
ATOM 749 N N . GLU A 1 95 ? -14.050 -1.173 29.672 1.00 96.75 95 GLU A N 1
ATOM 750 C CA . GLU A 1 95 ? -14.085 -1.066 31.133 1.00 96.75 95 GLU A CA 1
ATOM 751 C C . GLU A 1 95 ? -15.184 -0.101 31.604 1.00 96.75 95 GLU A C 1
ATOM 753 O O . GLU A 1 95 ? -15.935 -0.408 32.539 1.00 96.75 95 GLU A O 1
ATOM 758 N N . ALA A 1 96 ? -15.335 1.039 30.921 1.00 96.56 96 ALA A N 1
ATOM 759 C CA . ALA A 1 96 ? -16.395 2.000 31.201 1.00 96.56 96 ALA A CA 1
ATOM 760 C C . ALA A 1 96 ? -17.787 1.391 30.971 1.00 96.56 96 ALA A C 1
ATOM 762 O O . ALA A 1 96 ? -18.658 1.516 31.836 1.00 96.56 96 ALA A O 1
ATOM 763 N N . ALA A 1 97 ? -17.996 0.695 29.850 1.00 95.88 97 ALA A N 1
ATOM 764 C CA . ALA A 1 97 ? -19.259 0.029 29.536 1.00 95.88 97 ALA A CA 1
ATOM 765 C C . ALA A 1 97 ? -19.593 -1.074 30.553 1.00 95.88 97 ALA A C 1
ATOM 767 O O . ALA A 1 97 ? -20.712 -1.121 31.068 1.00 95.88 97 ALA A O 1
ATOM 768 N N . SER A 1 98 ? -18.613 -1.910 30.915 1.00 94.19 98 SER A N 1
ATOM 769 C CA . SER A 1 98 ? -18.772 -2.944 31.944 1.00 94.19 98 SER A CA 1
ATOM 770 C C . SER A 1 98 ? -19.154 -2.334 33.293 1.00 94.19 98 SER A C 1
ATOM 772 O O . SER A 1 98 ? -20.113 -2.770 33.934 1.00 94.19 98 SER A O 1
ATOM 774 N N . SER A 1 99 ? -18.472 -1.265 33.706 1.00 96.38 99 SER A N 1
ATOM 775 C CA . SER A 1 99 ? -18.771 -0.562 34.957 1.00 96.38 99 SER A CA 1
ATOM 776 C C . SER A 1 99 ? -20.177 0.045 34.957 1.00 96.38 99 SER A C 1
ATOM 778 O O . SER A 1 99 ? -20.907 -0.066 35.945 1.00 96.38 99 SER A O 1
ATOM 780 N N . GLN A 1 100 ? -20.592 0.656 33.843 1.00 96.94 100 GLN A N 1
ATOM 781 C CA . GLN A 1 100 ? -21.940 1.203 33.680 1.00 96.94 100 GLN A CA 1
ATOM 782 C C . GLN A 1 100 ? -23.011 0.111 33.735 1.00 96.94 100 GLN A C 1
ATOM 784 O O . GLN A 1 100 ? -24.027 0.294 34.408 1.00 96.94 100 GLN A O 1
ATOM 789 N N . PHE A 1 101 ? -22.772 -1.036 33.096 1.00 92.44 101 PHE A N 1
ATOM 790 C CA . PHE A 1 101 ? -23.668 -2.186 33.156 1.00 92.44 101 PHE A CA 1
ATOM 791 C C . PHE A 1 101 ? -23.827 -2.700 34.591 1.00 92.44 101 PHE A C 1
ATOM 793 O O . PHE A 1 101 ? -24.949 -2.819 35.084 1.00 92.44 101 PHE A O 1
ATOM 800 N N . HIS A 1 102 ? -22.721 -2.925 35.306 1.00 91.00 102 HIS A N 1
ATOM 801 C CA . HIS A 1 102 ? -22.762 -3.370 36.701 1.00 91.00 102 HIS A CA 1
ATOM 802 C C . HIS A 1 102 ? -23.493 -2.373 37.606 1.00 91.00 102 HIS A C 1
ATOM 804 O O . HIS A 1 102 ? -24.282 -2.779 38.461 1.00 91.00 102 HIS A O 1
ATOM 810 N N . ASN A 1 103 ? -23.278 -1.072 37.397 1.00 95.81 103 ASN A N 1
ATOM 811 C CA . ASN A 1 103 ? -23.997 -0.026 38.118 1.00 95.81 103 ASN A CA 1
ATOM 812 C C . ASN A 1 103 ? -25.509 -0.080 37.829 1.00 95.81 103 ASN A C 1
ATOM 814 O O . ASN A 1 103 ? -26.313 -0.081 38.761 1.00 95.81 103 ASN A O 1
ATOM 818 N N . ALA A 1 104 ? -25.912 -0.203 36.562 1.00 94.50 104 ALA A N 1
ATOM 819 C CA . ALA A 1 104 ? -27.319 -0.346 36.191 1.00 94.50 104 ALA A CA 1
ATOM 820 C C . ALA A 1 104 ? -27.958 -1.598 36.822 1.00 94.50 104 ALA A C 1
ATOM 822 O O . ALA A 1 104 ? -29.044 -1.513 37.393 1.00 94.50 104 ALA A O 1
ATOM 823 N N . VAL A 1 105 ? -27.266 -2.743 36.807 1.00 89.69 105 VAL A N 1
ATOM 824 C CA . VAL A 1 105 ? -27.722 -3.977 37.471 1.00 89.69 105 VAL A CA 1
ATOM 825 C C 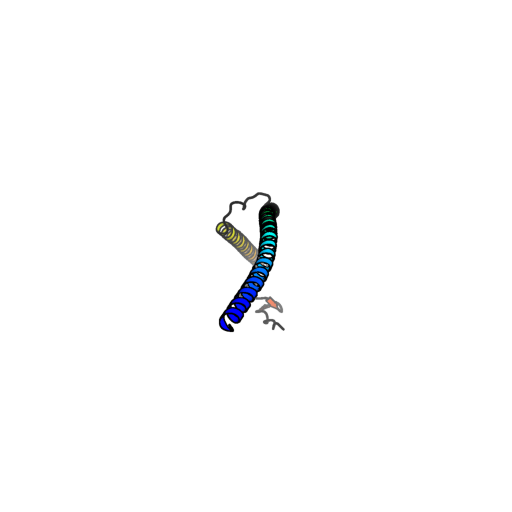. VAL A 1 105 ? -27.873 -3.771 38.980 1.00 89.69 105 VAL A C 1
ATOM 827 O O . VAL A 1 105 ? -28.869 -4.203 39.561 1.00 89.69 105 VAL A O 1
ATOM 830 N N . ALA A 1 106 ? -26.927 -3.090 39.629 1.00 90.62 106 ALA A N 1
ATOM 831 C CA . ALA A 1 106 ? -27.017 -2.782 41.054 1.00 90.62 106 ALA A CA 1
ATOM 832 C C . ALA A 1 106 ? -28.237 -1.902 41.372 1.00 90.62 106 ALA A C 1
ATOM 834 O O . ALA A 1 106 ? -28.978 -2.202 42.308 1.00 90.62 106 ALA A O 1
ATOM 835 N N . GLN A 1 107 ? -28.496 -0.871 40.563 1.00 95.12 107 GLN A N 1
ATOM 836 C CA . GLN A 1 107 ? -29.689 -0.029 40.699 1.00 95.12 107 GLN A CA 1
ATOM 837 C C . GLN A 1 107 ? -30.982 -0.835 40.504 1.00 95.12 107 GLN A C 1
ATOM 839 O O . GLN A 1 107 ? -31.921 -0.689 41.285 1.00 95.12 107 GLN A O 1
ATOM 844 N N . LEU A 1 108 ? -31.024 -1.740 39.523 1.00 92.88 108 LEU A N 1
ATOM 845 C CA . LEU A 1 108 ? -32.182 -2.607 39.294 1.00 92.88 108 LEU A CA 1
ATOM 846 C C . LEU A 1 108 ? -32.436 -3.572 40.457 1.00 92.88 108 LEU A C 1
ATOM 848 O O . LEU A 1 108 ? -33.593 -3.789 40.800 1.00 92.88 108 LEU A O 1
ATOM 852 N N . ARG A 1 109 ? -31.394 -4.106 41.105 1.00 89.06 109 ARG A N 1
ATOM 853 C CA . ARG A 1 109 ? -31.546 -4.955 42.304 1.00 89.06 109 ARG A CA 1
ATOM 854 C C . ARG A 1 109 ? -32.123 -4.198 43.501 1.00 89.06 109 ARG A C 1
ATOM 856 O O . ARG A 1 109 ? -32.823 -4.792 44.312 1.00 89.06 109 ARG A O 1
ATOM 863 N N . ILE A 1 110 ? -31.849 -2.896 43.615 1.00 92.62 110 ILE A N 1
ATOM 864 C CA . ILE A 1 110 ? -32.468 -2.045 44.645 1.00 92.62 110 ILE A CA 1
ATOM 865 C C . ILE A 1 110 ? -33.968 -1.892 44.370 1.00 92.62 110 ILE A C 1
ATOM 867 O O . ILE A 1 110 ? -34.773 -1.948 45.296 1.00 92.62 110 ILE A O 1
ATOM 871 N N . LEU A 1 111 ? -34.346 -1.710 43.101 1.00 94.00 111 LEU A N 1
ATOM 872 C CA . LEU A 1 111 ? -35.745 -1.566 42.690 1.00 94.00 111 LEU A CA 1
ATOM 873 C C . LEU A 1 111 ? -36.512 -2.897 42.708 1.00 94.00 111 LEU A C 1
ATOM 875 O O . LEU A 1 111 ? -37.716 -2.903 42.956 1.00 94.00 111 LEU A O 1
ATOM 879 N N . ASN A 1 112 ? -35.828 -4.012 42.447 1.00 92.25 112 ASN A N 1
ATOM 880 C CA . ASN A 1 112 ? -36.383 -5.359 42.412 1.00 92.25 112 ASN A CA 1
ATOM 881 C C . ASN A 1 112 ? -35.438 -6.360 43.102 1.00 92.25 112 ASN A C 1
ATOM 883 O O . ASN A 1 112 ? -34.488 -6.858 42.496 1.00 92.25 112 ASN A O 1
ATOM 887 N N . LEU A 1 113 ? -35.729 -6.681 44.365 1.00 85.44 113 LEU A N 1
ATOM 888 C CA . LEU A 1 113 ? -34.919 -7.592 45.186 1.00 85.44 113 LEU A CA 1
ATOM 889 C C . LEU A 1 113 ? -34.910 -9.043 44.677 1.00 85.44 113 LEU A C 1
ATOM 891 O O . LEU A 1 113 ? -33.975 -9.780 44.977 1.00 85.44 113 LEU A O 1
ATOM 895 N N . GLU A 1 114 ? -35.916 -9.451 43.900 1.00 86.38 114 GLU A N 1
ATOM 896 C CA . GLU A 1 114 ? -36.023 -10.801 43.324 1.00 86.38 114 GLU A CA 1
ATOM 897 C C . GLU A 1 114 ? -35.410 -10.891 41.916 1.00 86.38 114 GLU A C 1
ATOM 899 O O . GLU A 1 114 ? -35.629 -11.863 41.191 1.00 86.38 114 GLU A O 1
ATOM 904 N N . LEU A 1 115 ? -34.649 -9.875 41.492 1.00 85.62 115 LEU A N 1
ATOM 905 C CA . LEU A 1 115 ? -34.034 -9.852 40.170 1.00 85.62 115 LEU A CA 1
ATOM 906 C C . LEU A 1 115 ? -33.033 -11.006 40.005 1.00 85.62 115 LEU A C 1
ATOM 908 O O . LEU A 1 115 ? -31.950 -11.012 40.595 1.00 85.62 115 LEU A O 1
ATOM 912 N N . ILE A 1 116 ? -33.383 -11.956 39.139 1.00 81.44 116 ILE A N 1
ATOM 913 C CA . ILE A 1 116 ? -32.528 -13.087 38.781 1.00 81.44 116 ILE A CA 1
ATOM 914 C C . ILE A 1 116 ? -31.432 -12.590 37.840 1.00 81.44 116 ILE A C 1
ATOM 916 O O . ILE A 1 116 ? -31.684 -12.174 36.713 1.00 81.44 116 ILE A O 1
ATOM 920 N N . VAL A 1 117 ? -30.204 -12.644 38.332 1.00 81.00 117 VAL A N 1
ATOM 921 C CA . VAL A 1 117 ? -28.980 -12.250 37.615 1.00 81.00 117 VAL A CA 1
ATOM 922 C C . VAL A 1 117 ? -28.030 -13.422 37.389 1.00 81.00 117 VAL A C 1
ATOM 924 O O . VAL A 1 117 ? -27.020 -13.287 36.705 1.00 81.00 117 VAL A O 1
ATOM 927 N N . GLU A 1 118 ? -28.330 -14.564 37.999 1.00 79.56 118 GLU A N 1
ATOM 928 C CA . GLU A 1 118 ? -27.537 -15.777 37.878 1.00 79.56 118 GLU A CA 1
ATOM 929 C C . GLU A 1 118 ? -27.723 -16.367 36.475 1.00 79.56 118 GLU A C 1
ATOM 931 O O . GLU A 1 118 ? -28.848 -16.531 36.003 1.00 79.56 118 GLU A O 1
ATOM 936 N N . GLY A 1 119 ? -26.613 -16.635 35.786 1.00 76.88 119 GLY A N 1
ATOM 937 C CA . GLY A 1 119 ? -26.624 -17.086 34.394 1.00 76.88 119 GLY A CA 1
ATOM 938 C C . GLY A 1 119 ? -26.783 -15.978 33.347 1.00 76.88 119 GLY A C 1
ATOM 939 O O . GLY A 1 119 ? -26.908 -16.314 32.172 1.00 76.88 119 GLY A O 1
ATOM 940 N N . LEU A 1 120 ? -26.764 -14.692 33.737 1.00 82.88 120 LEU A N 1
ATOM 941 C CA . LEU A 1 120 ? -26.544 -13.597 32.786 1.00 82.88 120 LEU A CA 1
ATOM 942 C C . LEU A 1 120 ? -25.182 -13.780 32.123 1.00 82.88 120 LEU A C 1
ATOM 944 O O . LEU A 1 120 ? -24.162 -13.887 32.800 1.00 82.88 120 LEU A O 1
ATOM 948 N N . ASP A 1 121 ? -25.195 -13.813 30.804 1.00 84.62 121 ASP A N 1
ATOM 949 C CA . ASP A 1 121 ? -24.031 -14.045 29.969 1.00 84.62 121 ASP A CA 1
ATOM 950 C C . ASP A 1 121 ? -24.309 -13.399 28.607 1.00 84.62 121 ASP A C 1
ATOM 952 O O . ASP A 1 121 ? -25.465 -13.314 28.183 1.00 84.62 121 ASP A O 1
ATOM 956 N N . GLU A 1 122 ? -23.264 -12.868 27.975 1.00 82.38 122 GLU A N 1
ATOM 957 C CA . GLU A 1 122 ? -23.355 -12.069 26.743 1.00 82.38 122 GLU A CA 1
ATOM 958 C C . GLU A 1 122 ? -23.936 -12.856 25.564 1.00 82.38 122 GLU A C 1
ATOM 960 O O . GLU A 1 122 ? -24.601 -12.284 24.702 1.00 82.38 122 GLU A O 1
ATOM 965 N N . ASP A 1 123 ? -23.780 -14.179 25.600 1.00 87.50 123 ASP A N 1
ATOM 966 C CA . ASP A 1 123 ? -24.318 -15.111 24.618 1.00 87.50 123 ASP A CA 1
ATOM 967 C C . ASP A 1 123 ? -25.709 -15.645 24.996 1.00 87.50 123 ASP A C 1
ATOM 969 O O . ASP A 1 123 ? -26.133 -16.672 24.461 1.00 87.50 123 ASP A O 1
ATOM 973 N N . LYS A 1 124 ? -26.430 -15.031 25.945 1.00 87.19 124 LYS A N 1
ATOM 974 C CA . LYS A 1 124 ? -27.784 -15.454 26.346 1.00 87.19 124 LYS A CA 1
ATOM 975 C C . LYS A 1 124 ? -28.852 -14.474 25.894 1.00 87.19 124 LYS A C 1
ATOM 977 O O . LYS A 1 124 ? -28.711 -13.263 26.010 1.00 87.19 124 LYS A O 1
ATOM 982 N N . ASP A 1 125 ? -29.994 -15.033 25.509 1.00 86.88 125 ASP A N 1
ATOM 983 C CA . ASP A 1 125 ? -31.204 -14.277 25.205 1.00 86.88 125 ASP A CA 1
ATOM 984 C C . ASP A 1 125 ? -32.251 -14.469 26.305 1.00 86.88 125 ASP A C 1
ATOM 986 O O . ASP A 1 125 ? -32.277 -15.487 27.003 1.00 86.88 125 ASP A O 1
ATOM 990 N N . VAL A 1 126 ? -33.197 -13.534 26.406 1.00 85.50 126 VAL A N 1
ATOM 991 C CA . VAL A 1 126 ? -34.411 -13.724 27.210 1.00 85.50 126 VAL A CA 1
ATOM 992 C C . VAL A 1 126 ? -35.516 -14.304 26.327 1.00 85.50 126 VAL A C 1
ATOM 994 O O . VAL A 1 126 ? -35.965 -13.663 25.378 1.00 85.50 126 VAL A O 1
ATOM 997 N N . ARG A 1 127 ? -35.989 -15.511 26.654 1.00 82.62 127 ARG A N 1
ATOM 998 C CA . ARG A 1 127 ? -37.129 -16.180 26.004 1.00 82.62 127 ARG A CA 1
ATOM 999 C C . ARG A 1 127 ? -38.150 -16.561 27.063 1.00 82.62 127 ARG A C 1
ATOM 1001 O O . ARG A 1 127 ? -37.788 -17.143 28.081 1.00 82.62 127 ARG A O 1
ATOM 1008 N N . ASP A 1 128 ? -39.409 -16.186 26.855 1.00 84.62 128 ASP A N 1
ATOM 1009 C CA . ASP A 1 128 ? -40.509 -16.464 27.793 1.00 84.62 128 ASP A CA 1
ATOM 1010 C C . ASP A 1 128 ? -40.207 -16.040 29.248 1.00 84.62 128 ASP A C 1
ATOM 1012 O O . ASP A 1 128 ? -40.569 -16.716 30.211 1.00 84.62 128 ASP A O 1
ATOM 1016 N N . GLY A 1 129 ? -39.490 -14.922 29.416 1.00 79.62 129 GLY A N 1
ATOM 1017 C CA . GLY A 1 129 ? -39.102 -14.392 30.728 1.00 79.62 129 GLY A CA 1
ATOM 1018 C C . GLY A 1 129 ? -37.966 -15.149 31.429 1.00 79.62 129 GLY A C 1
ATOM 1019 O O . GLY A 1 129 ? -37.720 -14.900 32.607 1.00 79.62 129 GLY A O 1
ATOM 1020 N N . ARG A 1 130 ? -37.266 -16.061 30.740 1.00 80.44 130 ARG A N 1
ATOM 1021 C CA . ARG A 1 130 ? -36.091 -16.782 31.255 1.00 80.44 130 ARG A CA 1
ATOM 1022 C C . ARG A 1 130 ? -34.858 -16.511 30.405 1.00 80.44 130 ARG A C 1
ATOM 1024 O O . ARG A 1 130 ? -34.950 -16.407 29.185 1.00 80.44 130 ARG A O 1
ATOM 1031 N N . ILE A 1 131 ? -33.703 -16.444 31.059 1.00 84.94 131 ILE A N 1
ATOM 1032 C CA . ILE A 1 131 ? -32.400 -16.378 30.393 1.00 84.94 131 ILE A CA 1
ATOM 1033 C C . ILE A 1 131 ? -32.099 -17.765 29.814 1.00 84.94 131 ILE A C 1
ATOM 1035 O O . ILE A 1 131 ? -32.132 -18.764 30.536 1.00 84.94 131 ILE A O 1
ATOM 1039 N N . ALA A 1 132 ? -31.847 -17.841 28.511 1.00 84.56 132 ALA A N 1
ATOM 1040 C CA . ALA A 1 132 ? -31.629 -19.087 27.791 1.00 84.56 132 ALA A CA 1
ATOM 1041 C C . ALA A 1 132 ? -30.521 -18.938 26.743 1.00 84.56 132 ALA A C 1
ATOM 1043 O O . ALA A 1 132 ? -30.346 -17.881 26.141 1.00 84.56 132 ALA A O 1
ATOM 1044 N N . THR A 1 133 ? -29.789 -20.024 26.485 1.00 85.62 133 THR A N 1
ATOM 1045 C CA . THR A 1 133 ? -28.837 -20.071 25.369 1.00 85.62 133 THR A CA 1
ATOM 1046 C C . THR A 1 133 ? -29.609 -19.995 24.044 1.00 85.62 133 THR A C 1
ATOM 1048 O O . THR A 1 133 ? -30.549 -20.779 23.856 1.00 85.62 133 THR A O 1
ATOM 1051 N N . PRO A 1 134 ? -29.238 -19.099 23.116 1.00 82.69 134 PRO A N 1
ATOM 1052 C CA . PRO A 1 134 ? -29.855 -19.003 21.810 1.00 82.69 134 PRO A CA 1
ATOM 1053 C C . PRO A 1 134 ? -29.735 -20.335 21.068 1.00 82.69 134 PRO A C 1
ATOM 1055 O O . PRO A 1 134 ? -28.682 -20.972 21.051 1.00 82.69 134 PRO A O 1
ATOM 1058 N N . SER A 1 135 ? -30.816 -20.766 20.418 1.00 78.19 135 SER A N 1
ATOM 1059 C CA . SER A 1 135 ? -30.749 -21.851 19.434 1.00 78.19 135 SER A CA 1
ATOM 1060 C C . SER A 1 135 ? -29.777 -21.437 18.328 1.00 78.19 135 SER A C 1
ATOM 1062 O O . SER A 1 135 ? -29.992 -20.392 17.711 1.00 78.19 135 SER A O 1
ATOM 1064 N N . ARG A 1 136 ? -28.727 -22.234 18.083 1.00 72.38 136 ARG A N 1
ATOM 1065 C CA . ARG A 1 136 ? -27.786 -22.008 16.977 1.00 72.38 136 ARG A CA 1
ATOM 1066 C C . ARG A 1 136 ? -28.606 -21.857 15.697 1.00 72.38 136 ARG A C 1
ATOM 1068 O O . ARG A 1 136 ? -29.301 -22.793 15.312 1.00 72.38 136 ARG A O 1
ATOM 1075 N N . LYS A 1 137 ? -28.591 -20.671 15.085 1.00 64.19 137 LYS A N 1
ATOM 1076 C CA . LYS A 1 137 ? -29.177 -20.495 13.757 1.00 64.19 137 LYS A CA 1
ATOM 1077 C C . LYS A 1 137 ? -28.348 -21.376 12.828 1.00 64.19 137 LYS A C 1
ATOM 1079 O O . LYS A 1 137 ? -27.142 -21.171 12.726 1.00 64.19 137 LYS A O 1
ATOM 1084 N N . GLU A 1 138 ? -28.958 -22.403 12.248 1.00 56.12 138 GLU A N 1
ATOM 1085 C CA . GLU A 1 138 ? -28.355 -23.090 11.111 1.00 56.12 138 GLU A CA 1
ATOM 1086 C C . GLU A 1 138 ? -28.219 -22.032 10.010 1.00 56.12 138 GLU A C 1
ATOM 1088 O O . GLU A 1 138 ? -29.214 -21.463 9.558 1.00 56.12 138 GLU A O 1
ATOM 1093 N N . GLU A 1 139 ? -26.980 -21.661 9.692 1.00 55.56 139 GLU A N 1
ATOM 1094 C CA . GLU A 1 139 ? -26.676 -20.833 8.531 1.00 55.56 139 GLU A CA 1
ATOM 1095 C C . GLU A 1 139 ? -27.057 -21.652 7.292 1.00 55.56 139 GLU A C 1
ATOM 1097 O O . GLU A 1 139 ? -26.412 -22.658 6.994 1.00 55.56 139 GLU A O 1
ATOM 1102 N N . ASN A 1 140 ? -28.153 -21.261 6.638 1.00 46.28 140 ASN A N 1
ATOM 1103 C CA . ASN A 1 140 ? -28.546 -21.760 5.318 1.00 46.28 140 ASN A CA 1
ATOM 1104 C C . ASN A 1 140 ? -27.755 -21.052 4.220 1.00 46.28 140 ASN A C 1
ATOM 1106 O O . ASN A 1 140 ?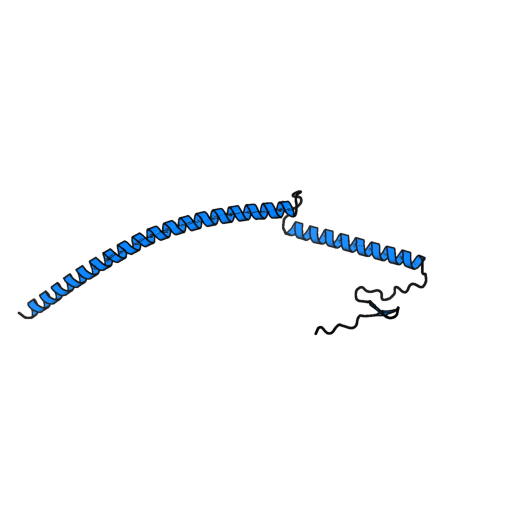 -27.648 -19.806 4.305 1.00 46.28 140 ASN A O 1
#

Sequence (140 aa):
FDDYKNKYALQKKLITDLETTETKLADVVKDRDALLVRVKELEEKISGMEEKLKSAEVTLIGEEEKKADPTGVYTECSRTELITKVFEVEGSVLEAASSQFHNAVAQLRILNLELIVEGLDEDKDVRDGRIATPSRKEEN

Foldseek 3Di:
DVVVVVVVVVVVVVVVVVVVVVVVVVVVVVVVVVVVVVVVVVVVVVVVVVVVVVVVVVVVVVVVCCVVCVPCPCVPPDPVRVVVVVVVVVVVVVVVVVVVVVVVVVVVCVVPVPDDPPPDDPQWDQDPNDTDHDDPPPDD

Organism: NCBI:txid97028